Protein AF-X6LH49-F1 (afdb_monomer_lite)

Radius of gyration: 13.12 Å; chains: 1; bounding box: 32×34×32 Å

Foldseek 3Di:
DVVVVVVVLVVLLVCLVPDDLVRLLVVLVPDDQVRLVVLLVVLLVQCPDPDPSSNLSSLQSNLSSLLVYDPVCLVVLLVSLVVQCVDPDPSSVVSSVNSNVSNVVSVVVD

pLDDT: mean 82.31, std 10.01, range [53.12, 95.94]

Structure (mmCIF, N/CA/C/O backbone):
data_AF-X6LH49-F1
#
_entry.id   AF-X6LH49-F1
#
loop_
_atom_site.group_PDB
_atom_site.id
_atom_site.type_symbol
_atom_site.label_atom_id
_atom_site.label_alt_id
_atom_site.label_comp_id
_atom_site.label_asym_id
_atom_site.label_entity_id
_atom_site.label_seq_id
_atom_site.pdbx_PDB_ins_code
_atom_site.Cartn_x
_atom_site.Cartn_y
_atom_site.Cartn_z
_atom_site.occupancy
_atom_site.B_iso_or_equiv
_atom_site.auth_seq_id
_atom_site.auth_comp_id
_atom_site.auth_asym_id
_atom_site.auth_atom_id
_atom_site.pdbx_PDB_model_num
ATOM 1 N N . MET A 1 1 ? 17.932 -16.502 3.559 1.00 53.12 1 MET A N 1
ATOM 2 C CA . MET A 1 1 ? 17.275 -15.171 3.493 1.00 53.12 1 MET A CA 1
ATOM 3 C C . MET A 1 1 ? 16.449 -14.928 2.215 1.00 53.12 1 MET A C 1
ATOM 5 O O . MET A 1 1 ? 15.297 -14.539 2.348 1.00 53.12 1 MET A O 1
ATOM 9 N N . LYS A 1 2 ? 16.952 -15.194 0.991 1.00 55.19 2 LYS A N 1
ATOM 10 C CA . LYS A 1 2 ? 16.194 -14.979 -0.274 1.00 55.19 2 LYS A CA 1
ATOM 11 C C . LYS A 1 2 ? 14.900 -15.811 -0.413 1.00 55.19 2 LYS A C 1
ATOM 13 O O . LYS A 1 2 ? 13.907 -15.308 -0.920 1.00 55.19 2 LYS A O 1
ATOM 18 N N . ARG A 1 3 ? 14.888 -17.057 0.078 1.00 59.28 3 ARG A N 1
ATOM 19 C CA . ARG A 1 3 ? 13.744 -17.988 -0.049 1.00 59.28 3 ARG A CA 1
ATOM 20 C C . ARG A 1 3 ? 12.518 -17.568 0.776 1.00 59.28 3 ARG A C 1
ATOM 22 O O . ARG A 1 3 ? 11.399 -17.691 0.306 1.00 59.28 3 ARG A O 1
ATOM 29 N N . ILE A 1 4 ? 12.750 -17.008 1.965 1.00 57.31 4 ILE A N 1
ATOM 30 C CA . ILE A 1 4 ? 11.694 -16.522 2.866 1.00 57.31 4 ILE A CA 1
ATOM 31 C C . ILE A 1 4 ? 11.013 -15.279 2.277 1.00 57.31 4 ILE A C 1
ATOM 33 O O . ILE A 1 4 ? 9.793 -15.229 2.213 1.00 57.31 4 ILE A O 1
ATOM 37 N N . LYS A 1 5 ? 11.791 -14.313 1.761 1.00 58.16 5 LYS A N 1
ATOM 38 C CA . LYS A 1 5 ? 11.239 -13.119 1.091 1.00 58.16 5 LYS A CA 1
ATOM 39 C C . LYS A 1 5 ? 10.360 -13.478 -0.115 1.00 58.16 5 LYS A C 1
ATOM 41 O O . LYS A 1 5 ? 9.316 -12.867 -0.298 1.00 58.16 5 LYS A O 1
ATOM 46 N N . LYS A 1 6 ? 10.752 -14.502 -0.885 1.00 64.81 6 LYS A N 1
ATOM 47 C CA . LYS A 1 6 ? 9.973 -15.007 -2.025 1.00 64.81 6 LYS A CA 1
ATOM 48 C C . LYS A 1 6 ? 8.622 -15.597 -1.597 1.00 64.81 6 LYS A C 1
ATOM 50 O O . LYS A 1 6 ? 7.604 -15.181 -2.129 1.00 64.81 6 LYS A O 1
ATOM 55 N N . LEU A 1 7 ? 8.615 -16.492 -0.605 1.00 63.50 7 LEU A N 1
ATOM 56 C CA . LEU A 1 7 ? 7.379 -17.090 -0.077 1.00 63.50 7 LEU A CA 1
ATOM 57 C C . LEU A 1 7 ? 6.427 -16.029 0.492 1.00 63.50 7 LEU A C 1
ATOM 59 O O . LEU A 1 7 ? 5.219 -16.105 0.292 1.00 63.50 7 LEU A O 1
ATOM 63 N N . TYR A 1 8 ? 6.971 -15.004 1.154 1.00 66.56 8 TYR A N 1
ATOM 64 C CA . TYR A 1 8 ? 6.157 -13.892 1.630 1.00 66.56 8 TYR A CA 1
ATOM 65 C C . TYR A 1 8 ? 5.558 -13.073 0.483 1.00 66.56 8 TYR A C 1
ATOM 67 O O . TYR A 1 8 ? 4.363 -12.801 0.515 1.00 66.56 8 TYR A O 1
ATOM 75 N N . ALA A 1 9 ? 6.336 -12.728 -0.546 1.00 65.06 9 ALA A N 1
ATOM 76 C CA . ALA A 1 9 ? 5.811 -12.027 -1.718 1.00 65.06 9 ALA A CA 1
ATOM 77 C C . ALA A 1 9 ? 4.689 -12.823 -2.410 1.00 65.06 9 ALA A C 1
ATOM 79 O O . ALA A 1 9 ? 3.652 -12.250 -2.727 1.00 65.06 9 ALA A O 1
ATOM 80 N N . GLU A 1 10 ? 4.855 -14.141 -2.550 1.00 70.56 10 GLU A N 1
ATOM 81 C CA . GLU A 1 10 ? 3.830 -15.041 -3.099 1.00 70.56 10 GLU A CA 1
ATOM 82 C C . GLU A 1 10 ? 2.570 -15.068 -2.224 1.00 70.56 10 GLU A C 1
ATOM 84 O O . GLU A 1 10 ? 1.457 -15.019 -2.739 1.00 70.56 10 GLU A O 1
ATOM 89 N N . SER A 1 11 ? 2.721 -15.083 -0.895 1.00 72.50 11 SER A N 1
ATOM 90 C CA . SER A 1 11 ? 1.573 -15.046 0.017 1.00 72.50 11 SER A CA 1
ATOM 91 C C . SER A 1 11 ? 0.824 -13.706 -0.015 1.00 72.50 11 SER A C 1
ATOM 93 O O . SER A 1 11 ? -0.404 -13.697 -0.001 1.00 72.50 11 SER A O 1
ATOM 95 N N . ILE A 1 12 ? 1.534 -12.578 -0.131 1.00 73.00 12 ILE A N 1
ATOM 96 C CA . ILE A 1 12 ? 0.938 -11.241 -0.284 1.00 73.00 12 ILE A CA 1
ATOM 97 C C . ILE A 1 12 ? 0.179 -11.135 -1.607 1.00 73.00 12 ILE A C 1
ATOM 99 O O . ILE A 1 12 ? -0.930 -10.601 -1.645 1.00 73.00 12 ILE A O 1
ATOM 103 N N . GLU A 1 13 ? 0.784 -11.627 -2.685 1.00 77.31 13 GLU A N 1
ATOM 104 C CA . GLU A 1 13 ? 0.181 -11.652 -4.014 1.00 77.31 13 GLU A CA 1
ATOM 105 C C . GLU A 1 13 ? -1.083 -12.520 -4.006 1.00 77.31 13 GLU A C 1
ATOM 107 O O . GLU A 1 13 ? -2.147 -12.071 -4.430 1.00 77.31 13 GLU A O 1
ATOM 112 N N . TYR A 1 14 ? -1.005 -13.716 -3.416 1.00 77.56 14 TYR A N 1
ATOM 113 C CA . TYR A 1 14 ? -2.147 -14.610 -3.249 1.00 77.56 14 TYR A CA 1
ATOM 114 C C . TYR A 1 14 ? -3.294 -13.939 -2.484 1.00 77.56 14 TYR A C 1
ATOM 116 O O . TYR A 1 14 ? -4.433 -13.943 -2.950 1.00 77.56 14 TYR A O 1
ATOM 124 N N . VAL A 1 15 ? -2.991 -13.313 -1.344 1.00 78.81 15 VAL A N 1
ATOM 125 C CA . VAL A 1 15 ? -3.974 -12.595 -0.520 1.00 78.81 15 VAL A CA 1
ATOM 126 C C . VAL A 1 15 ? -4.595 -11.424 -1.288 1.00 78.81 15 VAL A C 1
ATOM 128 O O . VAL A 1 15 ? -5.813 -11.274 -1.276 1.00 78.81 15 VAL A O 1
ATOM 131 N N . SER A 1 16 ? -3.791 -10.644 -2.016 1.00 74.19 16 SER A N 1
ATOM 132 C CA . SER A 1 16 ? -4.260 -9.464 -2.761 1.00 74.19 16 SER A CA 1
ATOM 133 C C . SER A 1 16 ? -5.128 -9.807 -3.973 1.00 74.19 16 SER A C 1
ATOM 135 O O . SER A 1 16 ? -5.958 -8.997 -4.378 1.00 74.19 16 SER A O 1
ATOM 137 N N . ILE A 1 17 ? -4.925 -10.982 -4.576 1.00 78.62 17 ILE A N 1
ATOM 138 C CA . ILE A 1 17 ? -5.711 -11.452 -5.725 1.00 78.62 17 ILE A CA 1
ATOM 139 C C . ILE A 1 17 ? -6.986 -12.169 -5.267 1.00 78.62 17 ILE A C 1
ATOM 141 O O . ILE A 1 17 ? -8.011 -12.092 -5.942 1.00 78.62 17 ILE A O 1
ATOM 145 N N . LYS A 1 18 ? -6.930 -12.903 -4.148 1.00 84.44 18 LYS A N 1
ATOM 146 C CA . LYS A 1 18 ? -8.041 -13.752 -3.694 1.00 84.44 18 LYS A CA 1
ATOM 147 C C . LYS A 1 18 ? -9.026 -13.053 -2.774 1.00 84.44 18 LYS A C 1
ATOM 149 O O . LYS A 1 18 ? -10.193 -13.439 -2.784 1.00 84.44 18 LYS A O 1
ATOM 154 N N . LEU A 1 19 ? -8.580 -12.081 -1.983 1.00 85.62 19 LEU A N 1
ATOM 155 C CA . LEU A 1 19 ? -9.450 -11.381 -1.046 1.00 85.62 19 LEU A CA 1
ATOM 156 C C . LEU A 1 19 ? -9.958 -10.073 -1.646 1.00 85.62 19 LEU A C 1
ATOM 158 O O . LEU A 1 19 ? -9.213 -9.313 -2.262 1.00 85.62 19 LEU A O 1
ATOM 162 N N . ASN A 1 20 ? -11.243 -9.796 -1.441 1.00 86.44 20 ASN A N 1
ATOM 163 C CA . ASN A 1 20 ? -11.820 -8.498 -1.775 1.00 86.44 20 ASN A CA 1
ATOM 164 C C . ASN A 1 20 ? -11.538 -7.461 -0.670 1.00 86.44 20 ASN A C 1
ATOM 166 O O . ASN A 1 20 ? -11.096 -7.803 0.428 1.00 86.44 20 ASN A O 1
ATOM 170 N N . LYS A 1 21 ? -11.827 -6.182 -0.948 1.00 82.00 21 LYS A N 1
ATOM 171 C CA . LYS A 1 21 ? -11.585 -5.078 -0.002 1.00 82.00 21 LYS A CA 1
ATOM 172 C C . LYS A 1 21 ? -12.221 -5.326 1.373 1.00 82.00 21 LYS A C 1
ATOM 174 O O . LYS A 1 21 ? -11.553 -5.109 2.373 1.00 82.00 21 LYS A O 1
ATOM 179 N N . LYS A 1 22 ? -13.466 -5.816 1.420 1.00 86.88 22 LYS A N 1
ATOM 180 C CA . LYS A 1 22 ? -14.177 -6.088 2.679 1.00 86.88 22 LYS A CA 1
ATOM 181 C C . LYS A 1 22 ? -13.489 -7.190 3.487 1.00 86.88 22 LYS A C 1
ATOM 183 O O . LYS A 1 22 ? -13.252 -7.016 4.668 1.00 86.88 22 LYS A O 1
ATOM 188 N N . GLN A 1 23 ? -13.106 -8.286 2.836 1.00 88.62 23 GLN A N 1
ATOM 189 C CA . GLN A 1 23 ? -12.389 -9.379 3.500 1.00 88.62 23 GLN A CA 1
ATOM 190 C C . GLN A 1 23 ? -11.030 -8.928 4.045 1.00 88.62 23 GLN A C 1
ATOM 192 O O . GLN A 1 23 ? -10.615 -9.375 5.108 1.00 88.62 23 GLN A O 1
ATOM 197 N N . LEU A 1 24 ? -10.331 -8.053 3.319 1.00 85.56 24 LEU A N 1
ATOM 198 C CA . LEU A 1 24 ? -9.073 -7.474 3.786 1.00 85.56 24 LEU A CA 1
ATOM 199 C C . LEU A 1 24 ? -9.290 -6.541 4.981 1.00 85.56 24 LEU A C 1
ATOM 201 O O . LEU A 1 24 ? -8.526 -6.625 5.939 1.00 85.56 24 LEU A O 1
ATOM 205 N N . ASP A 1 25 ? -10.334 -5.711 4.949 1.00 84.81 25 ASP A N 1
ATOM 206 C CA . ASP A 1 25 ? -10.730 -4.883 6.093 1.00 84.81 25 ASP A CA 1
ATOM 207 C C . ASP A 1 25 ? -11.015 -5.746 7.328 1.00 84.81 25 ASP A C 1
ATOM 209 O O . ASP A 1 25 ? -10.427 -5.493 8.377 1.00 84.81 25 ASP A O 1
ATOM 213 N N . ASP A 1 26 ? -11.822 -6.803 7.188 1.00 86.94 26 ASP A N 1
ATOM 214 C CA . ASP A 1 26 ? -12.167 -7.717 8.286 1.00 86.94 26 ASP A CA 1
ATOM 215 C C . ASP A 1 26 ? -10.908 -8.379 8.887 1.00 86.94 26 ASP A C 1
ATOM 217 O O . ASP A 1 26 ? -10.764 -8.490 10.106 1.00 86.94 26 ASP A O 1
ATOM 221 N N . VAL A 1 27 ? -9.952 -8.788 8.041 1.00 85.81 27 VAL A N 1
ATOM 222 C CA . VAL A 1 27 ? -8.678 -9.381 8.487 1.00 85.81 27 VAL A CA 1
ATOM 223 C C . VAL A 1 27 ? -7.837 -8.376 9.269 1.00 85.81 27 VAL A C 1
ATOM 225 O O . VAL A 1 27 ? -7.286 -8.726 10.315 1.00 85.81 27 VAL A O 1
ATOM 228 N N . PHE A 1 28 ? -7.711 -7.143 8.777 1.00 86.06 28 PHE A N 1
ATOM 229 C CA . PHE A 1 28 ? -6.907 -6.123 9.450 1.00 86.06 28 PHE A CA 1
ATOM 230 C C . PHE A 1 28 ? -7.573 -5.600 10.724 1.00 86.06 28 PHE A C 1
ATOM 232 O O . PHE A 1 28 ? -6.868 -5.244 11.663 1.00 86.06 28 PHE A O 1
ATOM 239 N N . GLU A 1 29 ? -8.901 -5.617 10.804 1.00 87.62 29 GLU A N 1
ATOM 240 C CA . GLU A 1 29 ? -9.653 -5.258 12.011 1.00 87.62 29 GLU A CA 1
ATOM 241 C C . GLU A 1 29 ? -9.409 -6.226 13.176 1.00 87.62 29 GLU A C 1
ATOM 243 O O . GLU A 1 29 ? -9.443 -5.832 14.339 1.00 87.62 29 GLU A O 1
ATOM 248 N N . CYS A 1 30 ? -9.068 -7.480 12.873 1.00 88.38 30 CYS A N 1
ATOM 249 C CA . CYS A 1 30 ? -8.716 -8.476 13.882 1.00 88.38 30 CYS A CA 1
ATOM 250 C C . CYS A 1 30 ? -7.300 -8.293 14.470 1.00 88.38 30 CYS A C 1
ATOM 252 O O . CYS A 1 30 ? -6.905 -9.053 15.359 1.00 88.38 30 CYS A O 1
ATOM 254 N N . LEU A 1 31 ? -6.504 -7.337 13.975 1.00 87.69 31 LEU A N 1
ATOM 255 C CA . LEU A 1 31 ? -5.138 -7.089 14.438 1.00 87.69 31 LEU A CA 1
ATOM 256 C C . LEU A 1 31 ? -5.102 -5.981 15.495 1.00 87.69 31 LEU A C 1
ATOM 258 O O . LEU A 1 31 ? -5.734 -4.940 15.353 1.00 87.69 31 LEU A O 1
ATOM 262 N N . ASN A 1 32 ? -4.283 -6.156 16.536 1.00 88.38 32 ASN A N 1
ATOM 263 C CA . ASN A 1 32 ? -4.003 -5.060 17.469 1.00 88.38 32 ASN A CA 1
ATOM 264 C C . ASN A 1 32 ? -3.020 -4.037 16.869 1.00 88.38 32 ASN A C 1
ATOM 266 O O . ASN A 1 32 ? -2.288 -4.346 15.928 1.00 88.38 32 ASN A O 1
ATOM 270 N N . ASN A 1 33 ? -2.928 -2.845 17.470 1.00 83.12 33 ASN A N 1
ATOM 271 C CA . ASN A 1 33 ? -2.069 -1.751 16.985 1.00 83.12 33 ASN A CA 1
ATOM 272 C C . ASN A 1 33 ? -0.617 -2.191 16.730 1.00 83.12 33 ASN A C 1
ATOM 274 O O . ASN A 1 33 ? -0.058 -1.916 15.674 1.00 83.12 33 ASN A O 1
ATOM 278 N N . ARG A 1 34 ? -0.027 -2.980 17.638 1.00 85.25 34 ARG A N 1
ATOM 279 C CA . ARG A 1 34 ? 1.355 -3.466 17.487 1.00 85.25 34 ARG A CA 1
ATOM 280 C C . ARG A 1 34 ? 1.516 -4.417 16.297 1.00 85.25 34 ARG A C 1
ATOM 282 O O . ARG A 1 34 ? 2.589 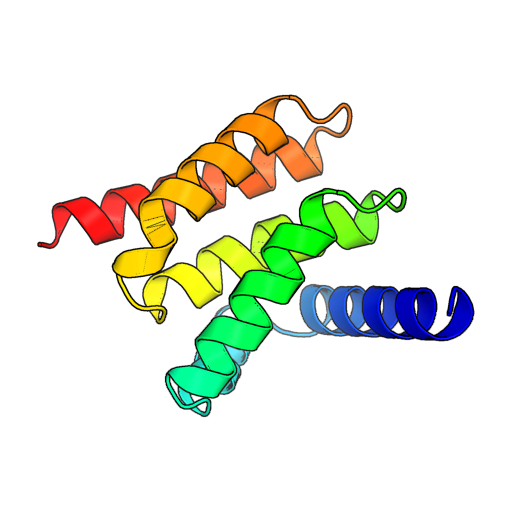-4.482 15.698 1.00 85.25 34 ARG A O 1
ATOM 289 N N . GLN A 1 35 ? 0.500 -5.220 15.991 1.00 86.19 35 GLN A N 1
ATOM 290 C CA . GLN A 1 35 ? 0.495 -6.093 14.817 1.00 86.19 35 GLN A CA 1
ATOM 291 C C . GLN A 1 35 ? 0.280 -5.288 13.536 1.00 86.19 35 GLN A C 1
ATOM 293 O O . GLN A 1 35 ? 1.008 -5.517 12.570 1.00 86.19 35 GLN A O 1
ATOM 298 N N . LEU A 1 36 ? -0.644 -4.323 13.553 1.00 84.69 36 LEU A N 1
ATOM 299 C CA . LEU A 1 36 ? -0.878 -3.406 12.439 1.00 84.69 36 LEU A CA 1
ATOM 300 C C . LEU A 1 36 ? 0.402 -2.661 12.064 1.00 84.69 36 LEU A C 1
ATOM 302 O O . LEU A 1 36 ? 0.779 -2.687 10.898 1.00 84.69 36 LEU A O 1
ATOM 306 N N . ASP A 1 37 ? 1.138 -2.120 13.035 1.00 82.44 37 ASP A N 1
ATOM 307 C CA . ASP A 1 37 ? 2.398 -1.407 12.789 1.00 82.44 37 ASP A CA 1
ATOM 308 C C . ASP A 1 37 ? 3.459 -2.289 12.113 1.00 82.44 37 ASP A C 1
ATOM 310 O O . ASP A 1 37 ? 4.185 -1.852 11.216 1.00 82.44 37 ASP A O 1
ATOM 314 N N . LYS A 1 38 ? 3.538 -3.570 12.496 1.00 85.19 38 LYS A N 1
ATOM 315 C CA . LYS A 1 38 ? 4.461 -4.528 11.867 1.00 85.19 38 LYS A CA 1
ATOM 316 C C . LYS A 1 38 ? 4.065 -4.836 10.428 1.00 85.19 38 LYS A C 1
ATOM 318 O O . LYS A 1 38 ? 4.929 -4.839 9.553 1.00 85.19 38 LYS A O 1
ATOM 323 N N . VAL A 1 39 ? 2.783 -5.109 10.189 1.00 85.06 39 VAL A N 1
ATOM 324 C CA . VAL A 1 39 ? 2.250 -5.386 8.846 1.00 85.06 39 VAL A CA 1
ATOM 325 C C . VAL A 1 39 ? 2.425 -4.160 7.949 1.00 85.06 39 VAL A C 1
ATOM 327 O O . VAL A 1 39 ? 2.878 -4.272 6.811 1.00 85.06 39 VAL A O 1
ATOM 330 N N . PHE A 1 40 ? 2.162 -2.982 8.499 1.00 84.56 40 PHE A N 1
ATOM 331 C CA . PHE A 1 40 ? 2.363 -1.701 7.852 1.00 84.56 40 PHE A CA 1
ATOM 332 C C . PHE A 1 40 ? 3.824 -1.495 7.425 1.00 84.56 40 PHE A C 1
ATOM 334 O O . PHE A 1 40 ? 4.110 -1.315 6.240 1.00 84.56 40 PHE A O 1
ATOM 341 N N . SER A 1 41 ? 4.766 -1.593 8.371 1.00 84.62 41 SER A N 1
ATOM 342 C CA . SER A 1 41 ? 6.206 -1.454 8.110 1.00 84.62 41 SER A CA 1
ATOM 343 C C . SER A 1 41 ? 6.692 -2.445 7.048 1.00 84.62 41 SER A C 1
ATOM 345 O O . SER A 1 41 ? 7.493 -2.114 6.168 1.00 84.62 41 SER A O 1
ATOM 347 N N . PHE A 1 42 ? 6.151 -3.660 7.086 1.00 86.25 42 PHE A N 1
ATOM 348 C CA . PHE A 1 42 ? 6.453 -4.694 6.116 1.00 86.25 42 PHE A CA 1
ATOM 349 C C . PHE A 1 42 ? 6.002 -4.323 4.694 1.00 86.25 42 PHE A C 1
ATOM 351 O O . PHE A 1 42 ? 6.802 -4.443 3.763 1.00 86.25 42 PHE A O 1
ATOM 358 N N . PHE A 1 43 ? 4.785 -3.806 4.505 1.00 88.00 43 PHE A N 1
ATOM 359 C CA . PHE A 1 43 ? 4.336 -3.355 3.183 1.00 88.00 43 PHE A CA 1
ATOM 360 C C . PHE A 1 43 ? 5.109 -2.129 2.681 1.00 88.00 43 PHE A C 1
ATOM 362 O O . PHE A 1 43 ? 5.459 -2.074 1.501 1.00 88.00 43 PHE A O 1
ATOM 369 N N . VAL A 1 44 ? 5.458 -1.187 3.565 1.00 87.25 44 VAL A N 1
ATOM 370 C CA . VAL A 1 44 ? 6.342 -0.053 3.231 1.00 87.25 44 VAL A CA 1
ATOM 371 C C . VAL A 1 44 ? 7.686 -0.553 2.695 1.00 87.25 44 VAL A C 1
ATOM 373 O O . VAL A 1 44 ? 8.177 -0.058 1.680 1.00 87.25 44 VAL A O 1
ATOM 376 N N . HIS A 1 45 ? 8.277 -1.569 3.329 1.00 87.12 45 HIS A N 1
ATOM 377 C CA . HIS A 1 45 ? 9.495 -2.198 2.818 1.00 87.12 45 HIS A CA 1
ATOM 378 C C . HIS A 1 45 ? 9.246 -2.925 1.483 1.00 87.12 45 HIS A C 1
ATOM 380 O O . HIS A 1 45 ? 10.094 -2.887 0.590 1.00 87.12 45 HIS A O 1
ATOM 386 N N . GLY A 1 46 ? 8.095 -3.580 1.324 1.00 87.38 46 GLY A N 1
ATOM 387 C CA . GLY A 1 46 ? 7.712 -4.304 0.110 1.00 87.38 46 GLY A CA 1
ATOM 388 C C . GLY A 1 46 ? 7.580 -3.426 -1.140 1.00 87.38 46 GLY A C 1
ATOM 389 O O . GLY A 1 46 ? 7.830 -3.903 -2.243 1.00 87.38 46 GLY A O 1
ATOM 390 N N . LEU A 1 47 ? 7.319 -2.123 -0.995 1.00 88.25 47 LEU A N 1
ATOM 391 C CA . LEU A 1 47 ? 7.365 -1.166 -2.112 1.00 88.25 47 LEU A CA 1
ATOM 392 C C . LEU A 1 47 ? 8.757 -1.006 -2.739 1.00 88.25 47 LEU A C 1
ATOM 394 O O . LEU A 1 47 ? 8.872 -0.492 -3.845 1.00 88.25 47 LEU A O 1
ATOM 398 N N . LYS A 1 48 ? 9.819 -1.451 -2.062 1.00 87.50 48 LYS A N 1
ATOM 399 C CA . LYS A 1 48 ? 11.192 -1.453 -2.590 1.00 87.50 48 LYS A CA 1
ATOM 400 C C . LYS A 1 48 ? 11.599 -2.811 -3.171 1.00 87.50 48 LYS A C 1
ATOM 402 O O . LYS A 1 48 ? 12.773 -3.015 -3.474 1.00 87.50 48 LYS A O 1
ATOM 407 N N . ASP A 1 49 ? 10.671 -3.765 -3.283 1.00 85.44 49 ASP A N 1
ATOM 408 C CA . ASP A 1 49 ? 10.976 -5.088 -3.824 1.00 85.44 49 ASP A CA 1
ATOM 409 C C . ASP A 1 49 ? 11.302 -5.016 -5.324 1.00 85.44 49 ASP A C 1
ATOM 411 O O . ASP A 1 49 ? 10.741 -4.231 -6.082 1.00 85.44 49 ASP A O 1
ATOM 415 N N . THR A 1 50 ? 12.195 -5.881 -5.784 1.00 86.56 50 THR A N 1
ATOM 416 C CA . THR A 1 50 ? 12.490 -6.064 -7.209 1.00 86.56 50 THR A CA 1
ATOM 417 C C . THR A 1 50 ? 11.299 -6.613 -8.002 1.00 86.56 50 THR A C 1
ATOM 419 O O . THR A 1 50 ? 11.144 -6.290 -9.181 1.00 86.56 50 THR A O 1
ATOM 422 N N . ASN A 1 51 ? 10.426 -7.406 -7.372 1.00 84.56 51 ASN A N 1
ATOM 423 C CA . ASN A 1 51 ? 9.248 -7.978 -8.010 1.00 84.56 51 ASN A CA 1
ATOM 424 C C . ASN A 1 51 ? 8.109 -6.952 -8.087 1.00 84.56 51 ASN A C 1
ATOM 426 O O . ASN A 1 51 ? 7.530 -6.561 -7.072 1.00 84.56 51 ASN A O 1
ATOM 430 N N . LYS A 1 52 ? 7.727 -6.586 -9.314 1.00 86.81 52 LYS A N 1
ATOM 431 C CA . LYS A 1 52 ? 6.630 -5.648 -9.585 1.00 86.81 52 LYS A CA 1
ATOM 432 C C . LYS A 1 52 ? 5.293 -6.073 -8.965 1.00 86.81 52 LYS A C 1
ATOM 434 O O . LYS A 1 52 ? 4.552 -5.214 -8.506 1.00 86.81 52 LYS A O 1
ATOM 439 N N . TRP A 1 53 ? 4.994 -7.372 -8.914 1.00 84.88 53 TRP A N 1
ATOM 440 C CA . TRP A 1 53 ? 3.731 -7.874 -8.361 1.00 84.88 53 TRP A CA 1
ATOM 441 C C . TRP A 1 53 ? 3.679 -7.721 -6.842 1.00 84.88 53 TRP A C 1
ATOM 443 O O . TRP A 1 53 ? 2.656 -7.320 -6.287 1.00 84.88 53 TRP A O 1
ATOM 453 N N . GLY A 1 54 ? 4.817 -7.952 -6.179 1.00 86.75 54 GLY A N 1
ATOM 454 C CA . GLY A 1 54 ? 4.982 -7.692 -4.751 1.00 86.75 54 GLY A CA 1
ATOM 455 C C . GLY A 1 54 ? 4.817 -6.208 -4.430 1.00 86.75 54 GLY A C 1
ATOM 456 O O . GLY A 1 54 ? 4.053 -5.863 -3.530 1.00 86.75 54 GLY A O 1
ATOM 457 N N . ARG A 1 55 ? 5.453 -5.327 -5.215 1.00 89.25 55 ARG A N 1
ATOM 458 C CA . ARG A 1 55 ? 5.299 -3.872 -5.063 1.00 89.25 55 ARG A CA 1
AT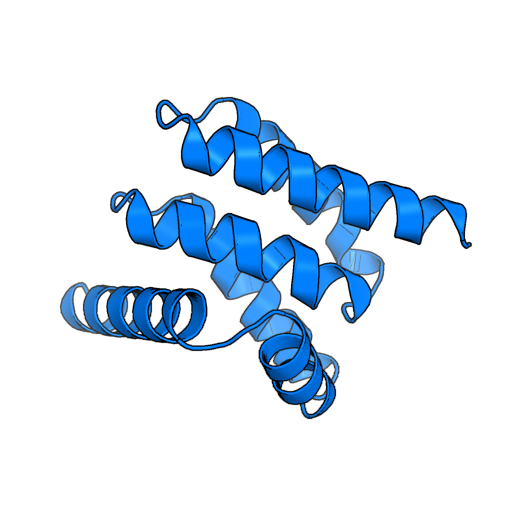OM 459 C C . ARG A 1 55 ? 3.854 -3.413 -5.271 1.00 89.25 55 ARG A C 1
ATOM 461 O O . ARG A 1 55 ? 3.327 -2.687 -4.435 1.00 89.25 55 ARG A O 1
ATOM 468 N N . GLU A 1 56 ? 3.199 -3.860 -6.344 1.00 87.69 56 GLU A N 1
ATOM 469 C CA . GLU A 1 56 ? 1.798 -3.523 -6.639 1.00 87.69 56 GLU A CA 1
ATOM 470 C C . GLU A 1 56 ? 0.866 -3.966 -5.504 1.00 87.69 56 GLU A C 1
ATOM 472 O O . GLU A 1 56 ? 0.041 -3.186 -5.029 1.00 87.69 56 GLU A O 1
ATOM 477 N N . SER A 1 57 ? 1.034 -5.199 -5.027 1.00 87.88 57 SER A N 1
ATOM 478 C CA . SER A 1 57 ? 0.241 -5.744 -3.925 1.00 87.88 57 SER A CA 1
ATOM 479 C C . SER A 1 57 ? 0.459 -4.960 -2.628 1.00 87.88 57 SER A C 1
ATOM 481 O O . SER A 1 57 ? -0.505 -4.596 -1.958 1.00 87.88 57 SER A O 1
ATOM 483 N N . CYS A 1 58 ? 1.708 -4.604 -2.310 1.00 89.81 58 CYS A N 1
ATOM 484 C CA . CYS A 1 58 ? 2.012 -3.753 -1.158 1.00 89.81 58 CYS A CA 1
ATOM 485 C C . CYS A 1 58 ? 1.363 -2.369 -1.286 1.00 89.81 58 CYS A C 1
ATOM 487 O O . CYS A 1 58 ? 0.773 -1.890 -0.321 1.00 89.81 58 CYS A O 1
ATOM 489 N N . ALA A 1 59 ? 1.406 -1.744 -2.468 1.00 90.00 59 ALA A N 1
ATOM 490 C CA . ALA A 1 59 ? 0.774 -0.445 -2.704 1.00 90.00 59 ALA A CA 1
ATOM 491 C C . ALA A 1 59 ? -0.741 -0.484 -2.449 1.00 90.00 59 ALA A C 1
ATOM 493 O O . ALA A 1 59 ? -1.272 0.429 -1.816 1.00 90.00 59 ALA A O 1
ATOM 494 N N . LYS A 1 60 ? -1.423 -1.550 -2.892 1.00 88.00 60 LYS A N 1
ATOM 495 C CA . LYS A 1 60 ? -2.862 -1.757 -2.657 1.00 88.00 60 LYS A CA 1
ATOM 496 C C . LYS A 1 60 ? -3.179 -1.970 -1.178 1.00 88.00 60 LYS A C 1
ATOM 498 O O . LYS A 1 60 ? -4.048 -1.291 -0.636 1.00 88.00 60 LYS A O 1
ATOM 503 N N . LEU A 1 61 ? -2.468 -2.888 -0.520 1.00 88.88 61 LEU A N 1
ATOM 504 C CA . LEU A 1 61 ? -2.713 -3.226 0.886 1.00 88.88 61 LEU A CA 1
ATOM 505 C C . LEU A 1 61 ? -2.406 -2.058 1.829 1.00 88.88 61 LEU A C 1
ATOM 507 O O . LEU A 1 61 ? -3.095 -1.900 2.835 1.00 88.88 61 LEU A O 1
ATOM 511 N N . LEU A 1 62 ? -1.438 -1.201 1.479 1.00 88.50 62 LEU A N 1
ATOM 512 C CA . LEU A 1 62 ? -1.139 0.021 2.227 1.00 88.50 62 LEU A CA 1
ATOM 513 C C . LEU A 1 62 ? -2.329 0.981 2.299 1.00 88.50 62 LEU A C 1
ATOM 515 O O . LEU A 1 62 ? -2.565 1.548 3.359 1.00 88.50 62 LEU A O 1
ATOM 519 N N . GLY A 1 63 ? -3.101 1.139 1.221 1.00 86.00 63 GLY A N 1
ATOM 520 C CA . GLY A 1 63 ? -4.290 1.997 1.234 1.00 86.00 63 GLY A CA 1
ATOM 521 C C . GLY A 1 63 ? -5.378 1.484 2.178 1.00 86.00 63 GLY A C 1
ATOM 522 O O . GLY A 1 63 ? -6.043 2.274 2.837 1.00 86.00 63 GLY A O 1
ATOM 523 N N . ILE A 1 64 ? -5.522 0.161 2.283 1.00 86.56 64 ILE A N 1
ATOM 524 C CA . ILE A 1 64 ? -6.506 -0.480 3.164 1.00 86.56 64 ILE A CA 1
ATOM 525 C C . ILE A 1 64 ? -6.076 -0.316 4.625 1.00 86.56 64 ILE A C 1
ATOM 527 O O . ILE A 1 64 ? -6.800 0.273 5.426 1.00 86.56 64 ILE A O 1
ATOM 531 N N . ILE A 1 65 ? -4.862 -0.760 4.966 1.00 84.75 65 ILE A N 1
ATOM 532 C CA . ILE A 1 65 ? -4.378 -0.744 6.353 1.00 84.75 65 ILE A CA 1
ATOM 533 C C . ILE A 1 65 ? -4.186 0.680 6.899 1.00 84.75 65 ILE A C 1
ATOM 535 O O . ILE A 1 65 ? -4.317 0.890 8.101 1.00 84.75 65 ILE A O 1
ATOM 539 N N . ALA A 1 66 ? -3.931 1.678 6.043 1.00 79.25 66 ALA A N 1
ATOM 540 C CA . ALA A 1 66 ? -3.802 3.076 6.461 1.00 79.25 66 ALA A CA 1
ATOM 541 C C . ALA A 1 66 ? -5.081 3.644 7.091 1.00 79.25 66 ALA A C 1
ATOM 543 O O . ALA A 1 66 ? -5.005 4.552 7.912 1.00 79.25 66 ALA A O 1
ATOM 544 N N . THR A 1 67 ? -6.251 3.088 6.758 1.00 79.12 67 THR A N 1
ATOM 545 C CA . THR A 1 67 ? -7.519 3.476 7.398 1.00 79.12 67 THR A CA 1
ATOM 546 C C . THR A 1 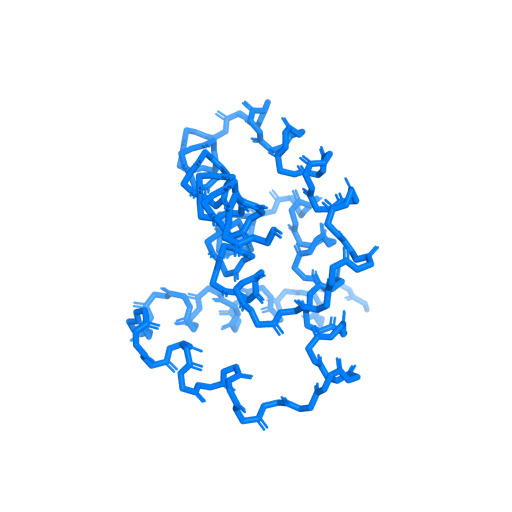67 ? -7.641 2.975 8.841 1.00 79.12 67 THR A C 1
ATOM 548 O O . THR A 1 67 ? -8.486 3.467 9.589 1.00 79.12 67 THR A O 1
ATOM 551 N N . LYS A 1 68 ? -6.791 2.017 9.238 1.00 77.31 68 LYS A N 1
ATOM 552 C CA . LYS A 1 68 ? -6.795 1.345 10.546 1.00 77.31 68 LYS A CA 1
ATOM 553 C C . LYS A 1 68 ? -5.552 1.670 11.392 1.00 77.31 68 LYS A C 1
ATOM 555 O O . LYS A 1 68 ? -5.608 1.563 12.612 1.00 77.31 68 LYS A O 1
ATOM 560 N N . ALA A 1 69 ? -4.432 2.035 10.764 1.00 69.12 69 ALA A N 1
ATOM 561 C CA . ALA A 1 69 ? -3.167 2.327 11.441 1.00 69.12 69 ALA A CA 1
ATOM 562 C C . ALA A 1 69 ? -3.171 3.687 12.172 1.00 69.12 69 ALA A C 1
ATOM 564 O O . ALA A 1 69 ? -3.940 4.595 11.848 1.00 69.12 69 ALA A O 1
ATOM 565 N N . SER A 1 70 ? -2.285 3.840 13.162 1.00 66.94 70 SER A N 1
ATOM 566 C CA . SER A 1 70 ? -2.111 5.096 13.902 1.00 66.94 70 SER A CA 1
ATOM 567 C C . SER A 1 70 ? -1.520 6.208 13.021 1.00 66.94 70 SER A C 1
ATOM 569 O O . SER A 1 70 ? -0.786 5.959 12.060 1.00 66.94 70 SER A O 1
ATOM 571 N N . ILE A 1 71 ? -1.816 7.466 13.370 1.00 62.91 71 ILE A N 1
ATOM 572 C CA . ILE A 1 71 ? -1.371 8.640 12.598 1.00 62.91 71 ILE A CA 1
ATOM 573 C C . ILE A 1 71 ? 0.148 8.827 12.604 1.00 62.91 71 ILE A C 1
ATOM 575 O O . ILE A 1 71 ? 0.700 9.391 11.662 1.00 62.91 71 ILE A O 1
ATOM 579 N N . GLU A 1 72 ? 0.849 8.303 13.610 1.00 68.12 72 GLU A N 1
ATOM 580 C CA .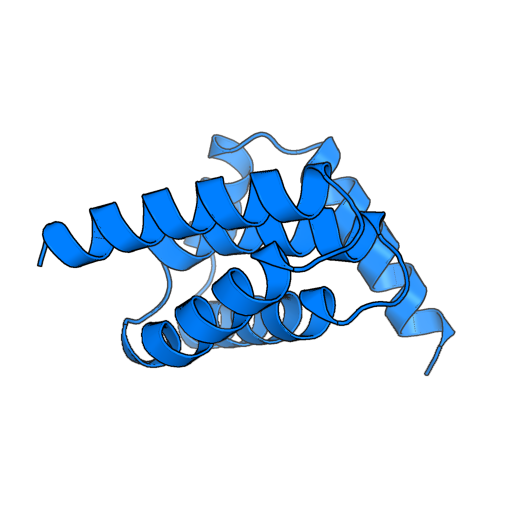 GLU A 1 72 ? 2.299 8.485 13.761 1.00 68.12 72 GLU A CA 1
ATOM 581 C C . GLU A 1 72 ? 3.115 7.966 12.564 1.00 68.12 72 GLU A C 1
ATOM 583 O O . GLU A 1 72 ? 4.204 8.469 12.296 1.00 68.12 72 GLU A O 1
ATOM 588 N N . HIS A 1 73 ? 2.569 7.041 11.770 1.00 66.44 73 HIS A N 1
ATOM 589 C CA . HIS A 1 73 ? 3.233 6.499 10.582 1.00 66.44 73 HIS A CA 1
ATOM 590 C C . HIS A 1 73 ? 2.888 7.223 9.262 1.00 66.44 73 HIS A C 1
ATOM 592 O O . HIS A 1 73 ? 3.452 6.893 8.212 1.00 66.44 73 HIS A O 1
ATOM 598 N N . PHE A 1 74 ? 2.007 8.232 9.278 1.00 70.44 74 PHE A N 1
ATOM 599 C CA . PHE A 1 74 ? 1.465 8.849 8.056 1.00 70.44 74 PHE A CA 1
ATOM 600 C C . PHE A 1 74 ? 2.495 9.623 7.231 1.00 70.44 74 PHE A C 1
ATOM 602 O O . PHE A 1 74 ? 2.466 9.542 6.006 1.00 70.44 74 PHE A O 1
ATOM 609 N N . LEU A 1 75 ? 3.429 10.347 7.854 1.00 74.00 75 LEU A N 1
ATOM 610 C CA . LEU A 1 75 ? 4.453 11.096 7.107 1.00 74.00 75 LEU A CA 1
ATOM 611 C C . LEU A 1 75 ? 5.356 10.157 6.299 1.00 74.00 75 LEU A C 1
ATOM 613 O O . LEU A 1 75 ? 5.603 10.379 5.112 1.00 74.00 75 LEU A O 1
ATOM 617 N N . GLN A 1 76 ? 5.805 9.068 6.925 1.00 76.94 76 GLN A N 1
ATOM 618 C CA . GLN A 1 76 ? 6.616 8.056 6.254 1.00 76.94 76 GLN A CA 1
ATOM 619 C C . GLN A 1 76 ? 5.826 7.358 5.141 1.00 76.94 76 GLN A C 1
ATOM 621 O O . GLN A 1 76 ? 6.368 7.116 4.059 1.00 76.94 76 GLN A O 1
ATOM 626 N N . LEU A 1 77 ? 4.545 7.068 5.385 1.00 77.44 77 LEU A N 1
ATOM 627 C CA . LEU A 1 77 ? 3.639 6.497 4.394 1.00 77.44 77 LEU A CA 1
ATOM 628 C C . LEU A 1 77 ? 3.509 7.386 3.163 1.00 77.44 77 LEU A C 1
ATOM 630 O O . LEU A 1 77 ? 3.701 6.926 2.039 1.00 77.44 77 LEU A O 1
ATOM 634 N N . PHE A 1 78 ? 3.204 8.660 3.397 1.00 81.88 78 PHE A N 1
ATOM 635 C CA . PHE A 1 78 ? 2.944 9.647 2.365 1.00 81.88 78 PHE A CA 1
ATOM 636 C C . PHE A 1 78 ? 4.169 9.820 1.467 1.00 81.88 78 PHE A C 1
ATOM 638 O O . PHE A 1 78 ? 4.070 9.687 0.248 1.00 81.88 78 PHE A O 1
ATOM 645 N N . LEU A 1 79 ? 5.352 9.996 2.067 1.00 85.50 79 LEU A N 1
ATOM 646 C CA . LEU A 1 79 ? 6.617 10.071 1.332 1.00 85.50 79 LEU A CA 1
ATOM 647 C C . LEU A 1 79 ? 6.902 8.791 0.536 1.00 85.50 79 LEU A C 1
ATOM 649 O O . LEU A 1 79 ? 7.345 8.860 -0.612 1.00 85.50 79 LEU A O 1
ATOM 653 N N . THR A 1 80 ? 6.630 7.620 1.117 1.00 87.31 80 THR A N 1
ATOM 654 C CA . THR A 1 80 ? 6.886 6.343 0.440 1.00 87.31 80 THR A CA 1
ATOM 655 C C . THR A 1 80 ? 5.949 6.141 -0.751 1.00 87.31 80 THR A C 1
ATOM 657 O O . THR A 1 80 ? 6.408 5.761 -1.828 1.00 87.31 80 THR A O 1
ATOM 660 N N . LEU A 1 81 ? 4.656 6.430 -0.597 1.00 89.94 81 LEU A N 1
ATOM 661 C CA . LEU A 1 81 ? 3.685 6.328 -1.686 1.00 89.94 81 LEU A CA 1
ATOM 662 C C . LEU A 1 81 ? 3.946 7.369 -2.778 1.00 89.94 81 LEU A C 1
ATOM 664 O O . LEU A 1 81 ? 3.874 7.020 -3.953 1.00 89.94 81 LEU A O 1
ATOM 668 N N . MET A 1 82 ? 4.339 8.599 -2.421 1.00 91.88 82 MET A N 1
ATOM 669 C CA . MET A 1 82 ? 4.800 9.595 -3.396 1.00 91.88 82 MET A CA 1
ATOM 670 C C . MET A 1 8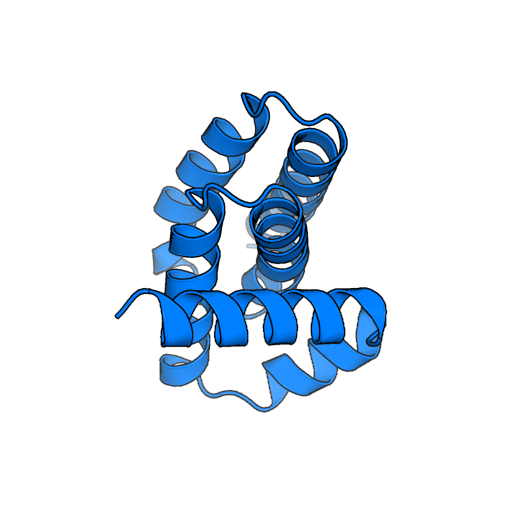2 ? 6.017 9.107 -4.183 1.00 91.88 82 MET A C 1
ATOM 672 O O . MET A 1 82 ? 6.106 9.341 -5.386 1.00 91.88 82 MET A O 1
ATOM 676 N N . ASN A 1 83 ? 6.947 8.396 -3.541 1.00 91.69 83 ASN A N 1
ATOM 677 C CA . ASN A 1 83 ? 8.052 7.773 -4.261 1.00 91.69 83 ASN A CA 1
ATOM 678 C C . ASN A 1 83 ? 7.565 6.648 -5.193 1.00 91.69 83 ASN A C 1
ATOM 680 O O . ASN A 1 83 ? 8.063 6.523 -6.307 1.00 91.69 83 ASN A O 1
ATOM 684 N N . GLY A 1 84 ? 6.551 5.881 -4.779 1.00 91.38 84 GLY A N 1
ATOM 685 C CA . GLY A 1 84 ? 5.894 4.872 -5.616 1.00 91.38 84 GLY A CA 1
ATOM 686 C C . GLY A 1 84 ? 5.213 5.437 -6.871 1.00 91.38 84 GLY A C 1
ATOM 687 O O . GLY A 1 84 ? 5.102 4.736 -7.873 1.00 91.38 84 GLY A O 1
ATOM 688 N N . LEU A 1 85 ? 4.847 6.726 -6.889 1.00 94.88 85 LEU A N 1
ATOM 689 C CA . LEU A 1 85 ? 4.363 7.406 -8.102 1.00 94.88 85 LEU A CA 1
ATOM 690 C C . LEU A 1 85 ? 5.434 7.537 -9.195 1.00 94.88 85 LEU A C 1
ATOM 692 O O . LEU A 1 85 ? 5.097 7.804 -10.346 1.00 94.88 85 LEU A O 1
ATOM 696 N N . LYS A 1 86 ? 6.710 7.341 -8.852 1.00 94.81 86 LYS A N 1
ATOM 697 C CA . LYS A 1 86 ? 7.836 7.334 -9.793 1.00 94.81 86 LYS A CA 1
ATOM 698 C C . LYS A 1 86 ? 8.204 5.924 -10.266 1.00 94.81 86 LYS A C 1
ATOM 700 O O . LYS A 1 86 ? 9.186 5.784 -10.982 1.00 94.81 86 LYS A O 1
ATOM 705 N N . ASP A 1 87 ? 7.464 4.887 -9.859 1.00 94.94 87 ASP A N 1
ATOM 706 C CA . ASP A 1 87 ? 7.729 3.513 -10.297 1.00 94.94 87 ASP A CA 1
ATOM 707 C C . ASP A 1 87 ? 7.523 3.374 -11.810 1.00 94.94 87 ASP A C 1
ATOM 709 O O . ASP A 1 87 ? 6.572 3.928 -12.372 1.00 94.94 87 ASP A O 1
ATOM 713 N N . ASP A 1 88 ? 8.371 2.586 -12.467 1.00 93.25 88 ASP A N 1
ATOM 71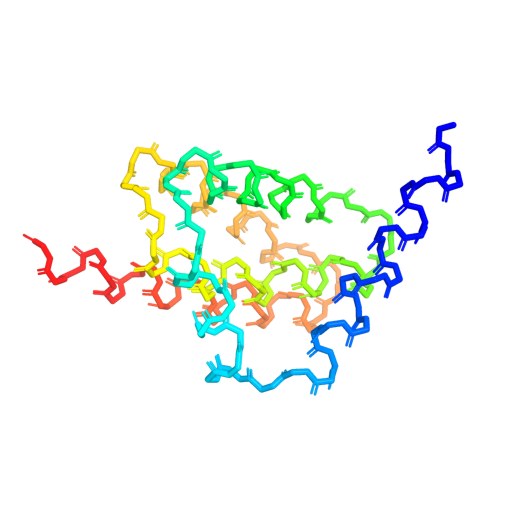4 C CA . ASP A 1 88 ? 8.296 2.337 -13.908 1.00 93.25 88 ASP A CA 1
ATOM 715 C C . ASP A 1 88 ? 6.990 1.625 -14.309 1.00 93.25 88 ASP A C 1
ATOM 717 O O . ASP A 1 88 ? 6.476 1.804 -15.419 1.00 93.25 88 ASP A O 1
ATOM 721 N N . ASN A 1 89 ? 6.379 0.864 -13.395 1.00 92.44 89 ASN A N 1
ATOM 722 C CA . ASN A 1 89 ? 5.133 0.150 -13.647 1.00 92.44 89 ASN A CA 1
ATOM 723 C C . ASN A 1 89 ? 3.889 1.025 -13.400 1.00 92.44 89 ASN A C 1
ATOM 725 O O . ASN A 1 89 ? 3.626 1.482 -12.287 1.00 92.44 89 ASN A O 1
ATOM 729 N N . LYS A 1 90 ? 3.044 1.159 -14.431 1.00 95.56 90 LYS A N 1
ATOM 730 C CA . LYS A 1 90 ? 1.776 1.904 -14.380 1.00 95.56 90 LYS A CA 1
ATOM 731 C C . LYS A 1 90 ? 0.827 1.436 -13.269 1.00 95.56 90 LYS A C 1
ATOM 733 O O . LYS A 1 90 ? 0.240 2.284 -12.604 1.00 95.56 90 LYS A O 1
ATOM 738 N N . ASN A 1 91 ? 0.688 0.129 -13.048 1.00 90.75 91 ASN A N 1
ATOM 739 C CA . ASN A 1 91 ? -0.233 -0.407 -12.039 1.00 90.75 91 ASN A CA 1
ATOM 740 C C . ASN A 1 91 ? 0.198 -0.028 -10.619 1.00 90.75 91 ASN A C 1
ATOM 742 O O . ASN A 1 91 ? -0.644 0.197 -9.749 1.00 90.75 91 ASN A O 1
ATOM 746 N N . ILE A 1 92 ? 1.512 0.053 -10.386 1.00 92.06 92 ILE A N 1
ATOM 747 C CA . ILE A 1 92 ? 2.072 0.480 -9.102 1.00 92.06 92 ILE A CA 1
ATOM 748 C C . ILE A 1 92 ? 1.762 1.957 -8.890 1.00 92.06 92 ILE A C 1
ATOM 750 O O . ILE A 1 92 ? 1.206 2.302 -7.850 1.00 92.06 92 ILE A O 1
ATOM 754 N N . ARG A 1 93 ? 2.018 2.804 -9.897 1.00 95.94 93 ARG A N 1
ATOM 755 C CA . ARG A 1 93 ? 1.672 4.232 -9.834 1.00 95.94 93 ARG A CA 1
ATOM 756 C C . ARG A 1 93 ? 0.190 4.439 -9.527 1.00 95.94 93 ARG A C 1
ATOM 758 O O . ARG A 1 93 ? -0.137 5.167 -8.599 1.00 95.94 93 ARG A O 1
ATOM 765 N N . GLU A 1 94 ? -0.695 3.744 -10.242 1.00 94.94 94 GLU A N 1
ATOM 766 C CA . GLU A 1 94 ? -2.144 3.818 -10.021 1.00 94.94 94 GLU A CA 1
ATOM 767 C C . GLU A 1 94 ? -2.542 3.359 -8.610 1.00 94.94 94 GLU A C 1
ATOM 769 O O . GLU A 1 94 ? -3.354 4.009 -7.950 1.00 94.94 94 GLU A O 1
ATOM 774 N N . SER A 1 95 ? -1.949 2.267 -8.120 1.00 91.62 95 SER A N 1
ATOM 775 C CA . SER A 1 95 ? -2.198 1.769 -6.762 1.00 91.62 95 SER A CA 1
ATOM 776 C C . SER A 1 95 ? -1.728 2.771 -5.704 1.00 91.62 95 SER A C 1
ATOM 778 O O . SER A 1 95 ? -2.457 3.036 -4.752 1.00 91.62 95 SER A O 1
ATOM 780 N N . CYS A 1 96 ? -0.561 3.393 -5.891 1.00 93.50 96 CYS A N 1
ATOM 781 C CA . CYS A 1 96 ? -0.067 4.451 -5.013 1.00 93.50 96 CYS A CA 1
ATOM 782 C C . CYS A 1 96 ? -0.970 5.691 -5.033 1.00 93.50 96 CYS A C 1
ATOM 784 O O . CYS A 1 96 ? -1.271 6.218 -3.965 1.00 93.50 96 CYS A O 1
ATOM 786 N N . THR A 1 97 ? -1.455 6.128 -6.202 1.00 95.50 97 THR A N 1
ATOM 787 C CA . THR A 1 97 ? -2.410 7.245 -6.310 1.00 95.50 97 THR A CA 1
ATOM 788 C C . THR A 1 97 ? -3.704 6.955 -5.553 1.00 95.50 97 THR A C 1
ATOM 790 O O . THR A 1 97 ? -4.158 7.799 -4.784 1.00 95.50 97 THR A O 1
ATOM 793 N N . LYS A 1 98 ? -4.280 5.756 -5.715 1.00 92.12 98 LYS A N 1
ATOM 794 C CA . LYS A 1 98 ? -5.502 5.354 -4.997 1.00 92.12 98 LYS A CA 1
ATOM 795 C C . LYS A 1 98 ? -5.291 5.345 -3.484 1.00 92.12 98 LYS A C 1
ATOM 797 O O . LYS A 1 98 ? -6.101 5.907 -2.755 1.00 92.12 98 LYS A O 1
ATOM 802 N N . SER A 1 99 ? -4.191 4.754 -3.021 1.00 90.31 99 SER A N 1
ATOM 803 C CA . SER A 1 99 ? -3.863 4.699 -1.594 1.00 90.31 99 SER A CA 1
ATOM 804 C C . SER A 1 99 ? -3.622 6.089 -1.002 1.00 90.31 99 SER A C 1
ATOM 806 O O . SER A 1 99 ? -4.093 6.361 0.097 1.00 90.31 99 SER A O 1
ATOM 808 N N . LEU A 1 100 ? -2.962 6.993 -1.738 1.00 91.31 100 LEU A N 1
ATOM 809 C CA . LEU A 1 100 ? -2.814 8.396 -1.335 1.00 91.31 100 LEU A CA 1
ATOM 810 C C . LEU A 1 100 ? -4.167 9.102 -1.197 1.00 91.31 100 LEU A C 1
ATOM 812 O O . LEU A 1 100 ? -4.357 9.811 -0.217 1.00 91.31 100 LEU A O 1
ATOM 816 N N . GLY A 1 101 ? -5.113 8.871 -2.114 1.00 90.56 101 GLY A N 1
ATOM 817 C CA . GLY A 1 101 ? -6.469 9.424 -2.016 1.00 90.56 101 GLY A CA 1
ATOM 818 C C . GLY A 1 101 ? -7.184 9.006 -0.727 1.00 90.56 101 GLY A C 1
ATOM 819 O O . GLY A 1 101 ? -7.655 9.863 0.014 1.00 90.56 101 GLY A O 1
ATOM 820 N N . VAL A 1 102 ? -7.161 7.708 -0.404 1.00 86.31 102 VAL A N 1
ATOM 821 C CA . VAL A 1 102 ? -7.754 7.169 0.838 1.00 86.31 102 VAL A CA 1
ATOM 822 C C . VAL A 1 102 ? -7.119 7.790 2.088 1.00 86.31 102 VAL A C 1
ATOM 824 O O . VAL A 1 102 ? -7.806 8.138 3.046 1.00 86.31 102 VAL A O 1
ATOM 827 N N . ILE A 1 103 ? -5.796 7.952 2.083 1.00 81.81 103 ILE A N 1
ATOM 828 C CA . ILE A 1 103 ? -5.049 8.578 3.181 1.00 81.81 103 ILE A CA 1
ATOM 829 C C . ILE A 1 103 ? -5.435 10.051 3.336 1.00 81.81 103 ILE A C 1
ATOM 831 O O . ILE A 1 103 ? -5.632 10.513 4.458 1.00 81.81 103 ILE A O 1
ATOM 835 N N . SER A 1 104 ? -5.548 10.788 2.229 1.00 83.81 104 SER A N 1
ATOM 836 C CA . SER A 1 104 ? -5.944 12.198 2.231 1.00 83.81 104 SER A CA 1
ATOM 837 C C . SER A 1 104 ? -7.364 12.400 2.753 1.00 83.81 104 SER A C 1
ATOM 839 O O . SER A 1 104 ? -7.572 13.287 3.576 1.00 83.81 104 SER A O 1
ATOM 841 N N . GLU A 1 105 ? -8.316 11.563 2.336 1.00 84.38 105 GLU A N 1
ATOM 842 C CA . GLU A 1 105 ? -9.681 11.567 2.878 1.00 84.38 105 GLU A CA 1
ATOM 843 C C . GLU A 1 105 ? -9.658 11.350 4.392 1.00 84.38 105 GLU A C 1
ATOM 845 O O . GLU A 1 105 ? -10.244 12.133 5.137 1.00 84.38 105 GLU A O 1
ATOM 850 N N . LYS A 1 106 ? -8.885 10.361 4.865 1.00 76.31 106 LYS A N 1
ATOM 851 C CA . LYS A 1 106 ? -8.796 10.064 6.296 1.00 76.31 106 LYS A CA 1
ATOM 852 C C . LYS A 1 106 ? -8.203 11.205 7.124 1.00 76.31 106 LYS A C 1
ATOM 854 O O . LYS A 1 106 ? -8.609 11.407 8.266 1.00 76.31 106 LYS A O 1
ATOM 859 N N . LEU A 1 107 ? -7.230 11.927 6.569 1.00 72.25 107 LEU A N 1
ATOM 860 C CA . LEU A 1 107 ? -6.626 13.091 7.220 1.00 72.25 107 LEU A CA 1
ATOM 861 C C . LEU A 1 107 ? -7.581 14.285 7.291 1.00 72.25 107 LEU A C 1
ATOM 863 O O . LEU A 1 107 ? -7.473 15.063 8.227 1.00 72.25 107 LEU A O 1
ATOM 867 N N . ASN A 1 108 ? -8.501 14.424 6.335 1.00 75.12 108 ASN A N 1
ATOM 868 C CA . ASN A 1 108 ? -9.478 15.513 6.305 1.00 75.12 108 ASN A CA 1
ATOM 869 C C . ASN A 1 108 ? -10.689 15.276 7.234 1.00 75.12 108 ASN A C 1
ATOM 871 O O . ASN A 1 108 ? -11.464 16.192 7.485 1.00 75.12 108 ASN A O 1
ATOM 875 N N . GLU A 1 109 ? -10.870 14.050 7.733 1.00 70.50 109 GLU A N 1
ATOM 876 C CA . GLU A 1 109 ? -11.892 13.699 8.734 1.00 70.50 109 GLU A CA 1
ATOM 877 C C . GLU A 1 109 ? -11.493 14.055 10.180 1.00 70.50 109 GLU A C 1
ATOM 879 O O . GLU A 1 109 ? -12.301 13.875 11.094 1.00 70.50 109 GLU A O 1
ATOM 884 N N . LYS A 1 110 ? -10.253 14.501 10.409 1.00 55.56 110 LYS A N 1
ATOM 885 C CA . LYS A 1 110 ? -9.727 14.902 11.721 1.00 55.56 110 LYS A CA 1
ATOM 886 C C . LYS A 1 110 ? -9.489 16.398 11.805 1.00 55.56 110 LYS A C 1
ATOM 888 O O . LYS A 1 110 ? -9.680 16.917 12.926 1.00 55.56 110 LYS A O 1
#

Organism: Reticulomyxa filosa (NCBI:txid46433)

Secondary structure (DSSP, 8-state):
-HHHHHHHHHHHHHHHHHS-HHHHHHHHHTS-HHHHHHHHHHHHHHTT-S-HHHHHHHHHHHHHHTTTS-GGGHHHHHHHHHHHTT-SSHHHHHHHHHHHHHHHHHHHT-

Sequence (110 aa):
MKRIKKLYAESIEYVSIKLNKKQLDDVFECLNNRQLDKVFSFFVHGLKDTNKWGRESCAKLLGIIATKASIEHFLQLFLTLMNGLKDDNKNIRESCTKSLGVISEKLNEK

InterPro domains:
  IPR000357 HEAT repeat [PF02985] (80-106)
  IPR011989 Armadillo-like helical [G3DSA:1.25.10.10] (21-110)
  IPR016024 Armadillo-type fold [SSF48371] (10-108)
  IPR021133 HEAT, type 2 [PS50077] (77-110)